Protein AF-A0A117T054-F1 (afdb_monomer_lite)

Radius of gyration: 17.88 Å; chains: 1; bounding box: 58×23×41 Å

Foldseek 3Di:
DLVVVLVVLVVVLVVLVVVLVVCVVVDPCPVPSNVVSVVSNVVSVVVSVVSVVVVVCCVVPPDDDDPPPPPDDPDPPPPDPPPDDDD

Secondary structure (DSSP, 8-state):
-HHHHHHHHHHHHHHHHHHHHHHHHHS---SSHHHHHHHHHHHHHHHHHHHHHHHHHHTTS--PPP-TTS---SS-S----------

Structure (mmCIF, N/CA/C/O backbone):
data_AF-A0A117T054-F1
#
_entry.id   AF-A0A117T054-F1
#
loop_
_atom_site.group_PDB
_atom_site.id
_atom_site.type_symbol
_atom_site.label_atom_id
_atom_site.label_alt_id
_atom_site.label_comp_id
_atom_site.label_asym_id
_atom_site.label_entity_id
_atom_site.label_seq_id
_atom_site.pdbx_PDB_ins_code
_atom_site.Cartn_x
_atom_site.Cartn_y
_atom_site.Cartn_z
_atom_site.occupancy
_atom_site.B_iso_or_equiv
_atom_site.auth_seq_id
_atom_site.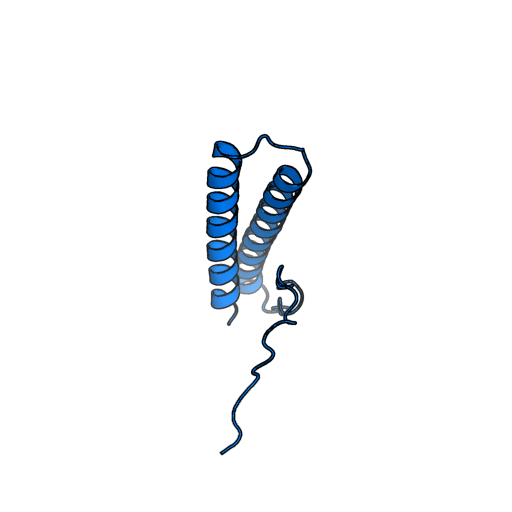auth_comp_id
_atom_site.auth_asym_id
_atom_site.auth_atom_id
_atom_site.pdbx_PDB_model_num
ATOM 1 N N . MET A 1 1 ? 4.849 1.332 -18.817 1.00 53.75 1 MET A N 1
ATOM 2 C CA . MET A 1 1 ? 4.687 0.154 -17.942 1.00 53.75 1 MET A CA 1
ATOM 3 C C . MET A 1 1 ? 5.452 0.256 -16.624 1.00 53.75 1 MET A C 1
ATOM 5 O O . MET A 1 1 ? 4.820 0.060 -15.599 1.00 53.75 1 MET A O 1
ATOM 9 N N . GLU A 1 2 ? 6.752 0.587 -16.576 1.00 54.72 2 GLU A N 1
ATOM 10 C CA . GLU A 1 2 ? 7.490 0.710 -15.290 1.00 54.72 2 GLU A CA 1
ATOM 11 C C . GLU A 1 2 ? 7.030 1.916 -14.435 1.00 54.72 2 GLU A C 1
ATOM 13 O O . GLU A 1 2 ? 6.869 1.811 -13.220 1.00 54.72 2 GLU A O 1
ATOM 18 N N . PHE A 1 3 ? 6.681 3.036 -15.080 1.00 61.16 3 PHE A N 1
ATOM 19 C CA . PHE A 1 3 ? 6.087 4.207 -14.415 1.00 61.16 3 PHE A CA 1
ATOM 20 C C . PHE A 1 3 ? 4.702 3.939 -13.806 1.00 61.16 3 PHE A C 1
ATOM 22 O O . PHE A 1 3 ? 4.349 4.544 -12.791 1.00 61.16 3 PHE A O 1
ATOM 29 N N . ASP A 1 4 ? 3.931 3.024 -14.396 1.00 76.31 4 ASP A N 1
ATOM 30 C CA . ASP A 1 4 ? 2.570 2.708 -13.955 1.00 76.31 4 ASP A CA 1
ATOM 31 C C . ASP A 1 4 ? 2.593 1.934 -12.633 1.00 76.31 4 ASP A C 1
ATOM 33 O O . ASP A 1 4 ? 1.804 2.221 -11.736 1.00 76.31 4 ASP A O 1
ATOM 37 N N . ALA A 1 5 ? 3.565 1.030 -12.467 1.00 77.19 5 ALA A N 1
ATOM 38 C CA . ALA A 1 5 ? 3.770 0.284 -11.227 1.00 77.19 5 ALA A CA 1
ATOM 39 C C . ALA A 1 5 ? 4.207 1.197 -10.071 1.00 77.19 5 ALA A C 1
ATOM 41 O O . ALA A 1 5 ? 3.668 1.102 -8.968 1.00 77.19 5 ALA A O 1
ATOM 42 N N . LEU A 1 6 ? 5.129 2.135 -10.323 1.00 81.12 6 LEU A N 1
ATOM 43 C CA . LEU A 1 6 ? 5.578 3.086 -9.301 1.00 81.12 6 LEU A CA 1
ATOM 44 C C . LEU A 1 6 ? 4.457 4.054 -8.891 1.00 81.12 6 LEU A C 1
ATOM 46 O O . LEU A 1 6 ? 4.328 4.410 -7.717 1.00 81.12 6 LEU A O 1
ATOM 50 N N . ARG A 1 7 ? 3.630 4.480 -9.855 1.00 83.25 7 ARG A N 1
ATOM 51 C CA . ARG A 1 7 ? 2.435 5.287 -9.586 1.00 83.25 7 ARG A CA 1
ATOM 52 C C . ARG A 1 7 ? 1.417 4.494 -8.765 1.00 83.25 7 ARG A C 1
ATOM 54 O O . ARG A 1 7 ? 0.964 5.009 -7.749 1.00 83.25 7 ARG A O 1
ATOM 61 N N . ALA A 1 8 ? 1.114 3.255 -9.151 1.00 85.00 8 ALA A N 1
ATOM 62 C CA . ALA A 1 8 ? 0.187 2.390 -8.426 1.00 85.00 8 ALA A CA 1
ATOM 63 C C . ALA A 1 8 ? 0.646 2.129 -6.981 1.00 85.00 8 ALA A C 1
ATOM 65 O O . ALA A 1 8 ? -0.150 2.267 -6.055 1.00 85.00 8 ALA A O 1
ATOM 66 N N . ALA A 1 9 ? 1.936 1.850 -6.767 1.00 85.12 9 ALA A N 1
ATOM 67 C CA . ALA A 1 9 ? 2.504 1.654 -5.432 1.00 85.12 9 ALA A CA 1
ATOM 68 C C . ALA A 1 9 ? 2.371 2.907 -4.548 1.00 85.12 9 ALA A C 1
ATOM 70 O O . ALA A 1 9 ? 2.037 2.806 -3.370 1.00 85.12 9 ALA A O 1
ATOM 71 N N . ARG A 1 10 ? 2.576 4.104 -5.116 1.00 86.31 10 ARG A N 1
ATOM 72 C CA . ARG A 1 10 ? 2.375 5.376 -4.400 1.00 86.31 10 ARG A CA 1
ATOM 73 C C . ARG A 1 10 ? 0.916 5.622 -4.045 1.00 86.31 10 ARG A C 1
ATOM 75 O O . ARG A 1 10 ? 0.639 6.015 -2.916 1.00 86.31 10 ARG A O 1
ATOM 82 N N . THR A 1 11 ? 0.000 5.390 -4.985 1.00 90.38 11 THR A N 1
ATOM 83 C CA . THR A 1 11 ? -1.440 5.495 -4.721 1.00 90.38 11 THR A CA 1
ATOM 84 C C . THR A 1 11 ? -1.831 4.557 -3.588 1.00 90.38 11 THR A C 1
ATOM 86 O O . THR A 1 11 ? -2.451 4.993 -2.621 1.00 90.38 11 THR A O 1
ATOM 89 N N . ARG A 1 12 ? -1.370 3.303 -3.644 1.00 90.12 12 ARG A N 1
ATOM 90 C CA . ARG A 1 12 ? -1.660 2.309 -2.614 1.00 90.12 12 ARG A CA 1
ATOM 91 C C . ARG A 1 12 ? -1.109 2.698 -1.244 1.00 90.12 12 ARG A C 1
ATOM 93 O O . ARG A 1 12 ? -1.787 2.522 -0.238 1.00 90.12 12 ARG A O 1
ATOM 100 N N . LEU A 1 13 ? 0.091 3.269 -1.196 1.00 91.94 13 LEU A N 1
ATOM 101 C CA . LEU A 1 13 ? 0.682 3.762 0.046 1.00 91.94 13 LEU A CA 1
ATOM 102 C C . LEU A 1 13 ? -0.140 4.908 0.662 1.00 91.94 13 LEU A C 1
ATOM 104 O O . LEU A 1 13 ? -0.341 4.932 1.874 1.00 91.94 13 LEU A O 1
ATOM 108 N N . CYS A 1 14 ? -0.660 5.826 -0.158 1.00 91.75 14 CYS A N 1
ATOM 109 C CA . CYS A 1 14 ? -1.568 6.874 0.316 1.00 91.75 14 CYS A CA 1
ATOM 110 C C . CYS A 1 14 ? -2.883 6.297 0.856 1.00 91.75 14 CYS A C 1
ATOM 112 O O . CYS A 1 14 ? -3.348 6.730 1.907 1.00 91.75 14 CYS A O 1
ATOM 114 N N . GLU A 1 15 ? -3.466 5.308 0.176 1.00 93.00 15 GLU A N 1
ATOM 115 C CA . GLU A 1 15 ? -4.679 4.629 0.648 1.00 93.00 15 GLU A CA 1
ATOM 116 C C . GLU A 1 15 ? -4.462 3.962 2.007 1.00 93.00 15 GLU A C 1
ATOM 118 O O . GLU A 1 15 ? -5.258 4.169 2.918 1.00 93.00 15 GLU A O 1
ATOM 123 N N . LEU A 1 16 ? -3.372 3.205 2.169 1.00 91.50 16 LEU A N 1
ATOM 124 C CA . LEU A 1 16 ? -3.054 2.531 3.431 1.00 91.50 16 LEU A CA 1
ATOM 125 C C . LEU A 1 16 ? -2.846 3.530 4.568 1.00 91.50 16 LEU A C 1
ATOM 127 O O . LEU A 1 16 ? -3.315 3.292 5.678 1.00 91.50 16 LEU A O 1
ATOM 131 N N . ARG A 1 17 ? -2.218 4.675 4.283 1.00 92.31 17 ARG A N 1
ATOM 132 C CA . ARG A 1 17 ? -2.061 5.758 5.257 1.00 92.31 17 ARG A CA 1
ATOM 133 C C . ARG A 1 17 ? -3.404 6.343 5.685 1.00 92.31 17 ARG A C 1
ATOM 135 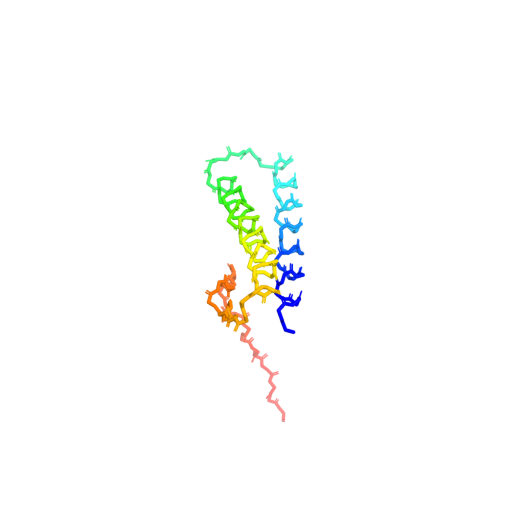O O . ARG A 1 17 ? -3.614 6.563 6.873 1.00 92.31 17 ARG A O 1
ATOM 142 N N . ASN A 1 18 ? -4.308 6.571 4.735 1.00 93.75 18 ASN A N 1
ATOM 143 C CA . ASN A 1 18 ? -5.645 7.083 5.031 1.00 93.75 18 ASN A CA 1
ATOM 144 C C . ASN A 1 18 ? -6.454 6.070 5.849 1.00 93.75 18 ASN A C 1
ATOM 146 O O . ASN A 1 18 ? -7.082 6.444 6.833 1.00 93.75 18 ASN A O 1
ATOM 150 N N . ILE A 1 19 ? -6.397 4.785 5.486 1.00 92.75 19 ILE A N 1
ATOM 151 C CA . ILE A 1 19 ? -7.063 3.706 6.227 1.00 92.75 19 ILE A CA 1
ATOM 152 C C . ILE A 1 19 ? -6.516 3.622 7.653 1.00 92.75 19 ILE A C 1
ATOM 154 O O . ILE A 1 19 ? -7.295 3.568 8.598 1.00 92.75 19 ILE A O 1
ATOM 158 N N . HIS A 1 20 ? -5.191 3.657 7.815 1.00 92.25 20 HIS A N 1
ATOM 159 C CA . HIS A 1 20 ? -4.543 3.656 9.127 1.00 92.25 20 HIS A CA 1
ATOM 160 C C . HIS A 1 20 ? -5.004 4.842 9.978 1.00 92.25 20 HIS A C 1
ATOM 162 O O . HIS A 1 20 ? -5.396 4.664 11.130 1.00 92.25 20 HIS A O 1
ATOM 168 N N . GLN A 1 21 ? -5.060 6.037 9.385 1.00 92.31 21 GLN A N 1
ATOM 169 C CA . GLN A 1 21 ? -5.515 7.242 10.067 1.00 92.31 21 GLN A CA 1
ATOM 170 C C . GLN A 1 21 ? -6.992 7.162 10.482 1.00 92.31 21 GLN A C 1
ATOM 172 O O . GLN A 1 21 ? -7.315 7.519 11.613 1.00 92.31 21 GLN A O 1
ATOM 177 N N . GLU A 1 22 ? -7.889 6.682 9.622 1.00 93.50 22 GLU A N 1
ATOM 178 C CA . GLU A 1 22 ? -9.312 6.545 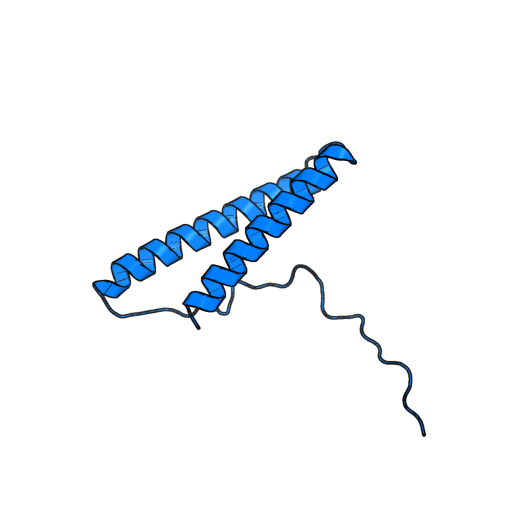9.965 1.00 93.50 22 GLU A CA 1
ATOM 179 C C . GLU A 1 22 ? -9.572 5.424 10.982 1.00 93.50 22 GLU A C 1
ATOM 181 O O . GLU A 1 22 ? -10.356 5.602 11.919 1.00 93.50 22 GLU A O 1
ATOM 186 N N . LEU A 1 23 ? -8.870 4.294 10.871 1.00 90.62 23 LEU A N 1
ATOM 187 C CA . LEU A 1 23 ? -8.963 3.216 11.856 1.00 90.62 23 LEU A CA 1
ATOM 188 C C . LEU A 1 23 ? -8.424 3.656 13.214 1.00 90.62 23 LEU A C 1
ATOM 190 O O . LEU A 1 23 ? -9.077 3.405 14.218 1.00 90.62 23 LEU A O 1
ATOM 194 N N . SER A 1 24 ? -7.322 4.410 13.261 1.00 90.94 24 SER A N 1
ATOM 195 C CA . SER A 1 24 ? -6.762 4.899 14.530 1.00 90.94 24 SER A CA 1
ATOM 196 C C . SER A 1 24 ? -7.713 5.813 15.317 1.00 90.94 24 SER A C 1
ATOM 198 O O . SER A 1 24 ? -7.599 5.924 16.535 1.00 90.94 24 SER A O 1
ATOM 200 N N . LYS A 1 25 ? -8.676 6.456 14.640 1.00 91.75 25 LYS A N 1
ATOM 201 C CA . LYS A 1 25 ? -9.716 7.279 15.278 1.00 91.75 25 LYS A CA 1
ATOM 202 C C . LYS A 1 25 ? -10.868 6.457 15.853 1.00 91.75 25 LYS A C 1
ATOM 204 O O . LYS A 1 25 ? -11.566 6.941 16.739 1.00 91.75 25 LYS A O 1
ATOM 209 N N . THR A 1 26 ? -11.119 5.268 15.309 1.00 90.88 26 THR A N 1
ATOM 210 C CA . THR A 1 26 ? -12.329 4.473 15.588 1.00 90.88 26 THR A CA 1
ATOM 211 C C . THR A 1 26 ? -12.040 3.193 16.364 1.00 90.88 26 THR A C 1
ATOM 213 O O . THR A 1 26 ? -12.916 2.697 17.068 1.00 90.88 26 THR A O 1
ATOM 216 N N . GLN A 1 27 ? -10.820 2.670 16.270 1.00 87.81 27 GLN A N 1
ATOM 217 C CA . GLN A 1 27 ? -10.384 1.427 16.887 1.00 87.81 27 GLN A CA 1
ATOM 218 C C . GLN A 1 27 ? -9.063 1.654 17.616 1.00 87.81 27 GLN A C 1
ATOM 220 O O . GLN A 1 27 ? -8.156 2.315 17.108 1.00 87.81 27 GLN A O 1
ATOM 225 N N . GLN A 1 28 ? -8.937 1.083 18.815 1.00 87.06 28 GLN A N 1
ATOM 226 C CA . GLN A 1 28 ? -7.639 1.036 19.477 1.00 87.06 28 GLN A CA 1
ATOM 227 C C . GLN A 1 28 ? -6.718 0.072 18.715 1.00 87.06 28 GLN A C 1
ATOM 229 O O . GLN A 1 28 ? -7.184 -0.968 18.239 1.00 87.06 28 GLN A O 1
ATOM 234 N N . PRO A 1 29 ? -5.425 0.404 18.573 1.00 84.31 29 PRO A N 1
ATOM 235 C CA . PRO A 1 29 ? -4.469 -0.486 17.937 1.00 84.31 29 PRO A CA 1
ATOM 236 C C . PRO A 1 29 ? -4.347 -1.764 18.771 1.00 84.31 29 PRO A C 1
ATOM 238 O O . PRO A 1 29 ? -3.857 -1.749 19.897 1.00 84.31 29 PRO A O 1
ATOM 241 N N . ASP A 1 30 ? -4.806 -2.877 18.204 1.00 86.31 30 ASP A N 1
ATOM 242 C CA . ASP A 1 30 ? -4.747 -4.211 18.813 1.00 86.31 30 ASP A CA 1
ATOM 243 C C . ASP A 1 30 ? -3.427 -4.937 18.497 1.00 86.31 30 ASP A C 1
ATOM 245 O O . ASP A 1 30 ? -3.249 -6.109 18.826 1.00 86.31 30 ASP A O 1
ATOM 249 N N . GLY A 1 31 ? -2.505 -4.247 17.816 1.00 83.94 31 GLY A N 1
ATOM 250 C CA . GLY A 1 31 ? -1.231 -4.788 17.357 1.00 83.94 31 GLY A CA 1
ATOM 251 C C . GLY A 1 31 ? -1.338 -5.752 16.173 1.00 83.94 31 GLY A C 1
ATOM 252 O O . GLY A 1 31 ? -0.305 -6.202 15.694 1.00 83.94 31 GLY A O 1
ATOM 253 N N . THR A 1 32 ? -2.538 -6.049 15.667 1.00 88.75 32 THR A N 1
ATOM 254 C CA . THR A 1 32 ? -2.746 -6.934 14.511 1.00 88.75 32 THR A CA 1
ATOM 255 C C . THR A 1 32 ? -2.989 -6.115 13.250 1.00 88.75 32 THR A C 1
ATOM 257 O O . THR A 1 32 ? -2.200 -6.187 12.305 1.00 88.75 32 THR A O 1
ATOM 260 N N . TRP A 1 33 ? -4.041 -5.289 13.231 1.00 89.00 33 TRP A N 1
ATOM 261 C CA . TRP A 1 33 ? -4.340 -4.458 12.058 1.00 89.00 33 TRP A CA 1
ATOM 262 C C . TRP A 1 33 ? -3.335 -3.308 11.916 1.00 89.00 33 TRP A C 1
ATOM 264 O O . TRP A 1 33 ? -2.899 -2.996 10.808 1.00 89.00 33 TRP A O 1
ATOM 274 N N . ASP A 1 34 ? -2.926 -2.720 13.044 1.00 90.62 34 ASP A N 1
ATOM 275 C CA . ASP A 1 34 ? -1.943 -1.635 13.098 1.00 90.62 34 ASP A CA 1
ATOM 276 C C . ASP A 1 34 ? -0.578 -2.116 12.594 1.00 90.62 34 ASP A C 1
ATOM 278 O O . ASP A 1 34 ? -0.009 -1.527 11.674 1.00 90.62 34 ASP A O 1
ATOM 282 N N . TRP A 1 35 ? -0.108 -3.264 13.102 1.00 92.19 35 TRP A N 1
ATOM 283 C CA . TRP A 1 35 ? 1.128 -3.885 12.630 1.00 92.19 35 TRP A CA 1
ATOM 284 C C . TRP A 1 35 ? 1.063 -4.215 11.140 1.00 92.19 35 TRP A C 1
ATOM 286 O O . TRP A 1 35 ? 2.008 -3.906 10.416 1.00 92.19 35 TRP A O 1
ATOM 296 N N . PHE A 1 36 ? -0.048 -4.788 10.663 1.00 92.38 36 PHE A N 1
ATOM 297 C CA . PHE A 1 36 ? -0.213 -5.112 9.247 1.00 92.38 36 PHE A CA 1
ATOM 298 C C . PHE A 1 36 ? -0.099 -3.864 8.365 1.00 92.38 36 PHE A C 1
ATOM 300 O O . PHE A 1 36 ? 0.697 -3.851 7.428 1.00 92.38 36 PHE A O 1
ATOM 307 N N . LEU A 1 37 ? -0.839 -2.794 8.676 1.00 90.88 37 LEU A N 1
ATOM 308 C CA . LEU A 1 37 ? -0.809 -1.563 7.882 1.00 90.88 37 LEU A CA 1
ATOM 309 C C . LEU A 1 37 ? 0.564 -0.890 7.923 1.00 90.88 37 LEU A C 1
ATOM 311 O O . LEU A 1 37 ? 1.055 -0.437 6.888 1.00 90.88 37 LEU A O 1
ATOM 315 N N . VAL A 1 38 ? 1.205 -0.842 9.092 1.00 91.69 38 VAL A N 1
ATOM 316 C CA . VAL A 1 38 ? 2.553 -0.280 9.248 1.00 91.69 38 VAL A CA 1
ATOM 317 C C . VAL A 1 38 ? 3.583 -1.094 8.467 1.00 91.69 38 VAL A C 1
ATOM 319 O O . VAL A 1 38 ? 4.421 -0.516 7.770 1.00 91.69 38 VAL A O 1
ATOM 322 N N . ASN A 1 39 ? 3.509 -2.423 8.536 1.00 92.50 39 ASN A N 1
ATOM 323 C CA . ASN A 1 39 ? 4.407 -3.307 7.807 1.00 92.50 39 ASN A CA 1
ATOM 324 C C . ASN A 1 39 ? 4.213 -3.173 6.289 1.00 92.50 39 ASN A C 1
ATOM 326 O O . ASN A 1 39 ? 5.184 -2.990 5.561 1.00 92.50 39 ASN A O 1
ATOM 330 N N . GLU A 1 40 ? 2.968 -3.161 5.816 1.00 92.06 40 GLU A N 1
ATOM 331 C CA . GLU A 1 40 ? 2.642 -3.010 4.395 1.00 92.06 40 GLU A CA 1
ATOM 332 C C . GLU A 1 40 ? 3.108 -1.648 3.844 1.00 92.06 40 GLU A C 1
ATOM 334 O O . GLU A 1 40 ? 3.726 -1.567 2.779 1.00 92.06 40 GLU A O 1
ATOM 339 N N . MET A 1 41 ? 2.893 -0.559 4.596 1.00 91.75 41 MET A N 1
ATOM 340 C CA . MET A 1 41 ? 3.409 0.770 4.243 1.00 91.75 41 MET A CA 1
ATOM 341 C C . MET A 1 41 ? 4.942 0.795 4.178 1.00 91.75 41 MET A C 1
ATOM 343 O O . MET A 1 41 ? 5.515 1.459 3.304 1.00 91.75 41 MET A O 1
ATOM 347 N N . ARG A 1 42 ? 5.620 0.077 5.082 1.00 91.88 42 ARG A N 1
ATOM 348 C CA . ARG A 1 42 ? 7.084 -0.025 5.110 1.00 91.88 42 ARG A CA 1
ATOM 349 C C . ARG A 1 42 ? 7.614 -0.771 3.887 1.00 91.88 42 ARG A C 1
ATOM 351 O O . ARG A 1 42 ? 8.499 -0.248 3.212 1.00 91.88 42 ARG A O 1
ATOM 358 N N . GLU A 1 43 ? 7.055 -1.935 3.575 1.00 90.50 43 GLU A N 1
ATOM 359 C CA . GLU A 1 43 ? 7.452 -2.745 2.416 1.00 90.50 43 GLU A CA 1
ATOM 360 C C . GLU A 1 43 ? 7.245 -1.984 1.098 1.00 90.50 43 GLU A C 1
ATOM 362 O O . GLU A 1 43 ? 8.159 -1.895 0.273 1.00 90.50 43 GLU A O 1
ATOM 367 N N . LEU A 1 44 ? 6.094 -1.321 0.927 1.00 88.94 44 LEU A N 1
ATOM 368 C CA . LEU A 1 44 ? 5.8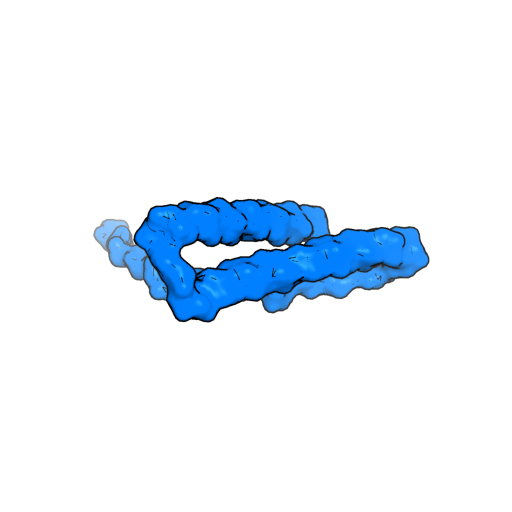31 -0.490 -0.253 1.00 88.94 44 LEU A CA 1
ATOM 369 C C . LEU A 1 44 ? 6.798 0.695 -0.363 1.00 88.94 44 LEU A C 1
ATOM 371 O O . LEU A 1 44 ? 7.252 1.023 -1.461 1.00 88.94 44 LEU A O 1
ATOM 375 N N . SER A 1 45 ? 7.154 1.322 0.761 1.00 87.19 45 SER A N 1
ATOM 376 C CA . SER A 1 45 ? 8.146 2.404 0.781 1.00 87.19 45 SER A CA 1
ATOM 377 C C . SER A 1 45 ? 9.517 1.915 0.316 1.00 87.19 45 SER A C 1
ATOM 379 O O . SER A 1 45 ? 10.149 2.562 -0.522 1.00 87.19 45 SER A O 1
ATOM 381 N N . ILE A 1 46 ? 9.958 0.757 0.817 1.00 87.62 46 ILE A N 1
ATOM 382 C CA . ILE A 1 46 ? 11.224 0.126 0.426 1.00 87.62 46 ILE A CA 1
ATOM 383 C C . ILE A 1 46 ? 11.202 -0.223 -1.065 1.00 87.62 46 ILE A C 1
ATOM 385 O O . ILE A 1 46 ? 12.149 0.103 -1.779 1.00 87.62 46 ILE A O 1
ATOM 389 N N . ALA A 1 47 ? 10.110 -0.807 -1.565 1.00 84.12 47 ALA A N 1
ATOM 390 C CA . ALA A 1 47 ? 9.960 -1.138 -2.979 1.00 84.12 47 ALA A CA 1
ATOM 391 C C . ALA A 1 47 ? 10.048 0.107 -3.882 1.00 84.12 47 ALA A C 1
ATOM 393 O O . ALA A 1 47 ? 10.758 0.090 -4.886 1.00 84.12 47 ALA A O 1
ATOM 394 N N . ILE A 1 48 ? 9.398 1.217 -3.507 1.00 85.62 48 ILE A N 1
ATOM 395 C CA . ILE A 1 48 ? 9.460 2.482 -4.260 1.00 85.62 48 ILE A CA 1
ATOM 396 C C . ILE A 1 48 ? 10.885 3.054 -4.280 1.00 85.62 48 ILE A C 1
ATOM 398 O O . ILE A 1 48 ? 11.325 3.561 -5.315 1.00 85.62 48 ILE A O 1
ATOM 402 N N . ILE A 1 49 ? 11.600 3.008 -3.150 1.00 85.69 49 ILE A N 1
ATOM 403 C CA . ILE A 1 49 ? 12.987 3.490 -3.053 1.00 85.69 49 ILE A CA 1
ATOM 404 C C . ILE A 1 49 ? 13.906 2.619 -3.909 1.00 85.69 49 ILE A C 1
ATOM 406 O O . ILE A 1 49 ? 14.664 3.152 -4.719 1.00 85.69 49 ILE A O 1
ATOM 410 N N . ASN A 1 50 ? 13.792 1.297 -3.786 1.00 82.62 50 ASN A N 1
ATOM 411 C CA . ASN A 1 50 ? 14.592 0.351 -4.553 1.00 82.62 50 ASN A CA 1
ATOM 412 C C . ASN A 1 50 ? 14.373 0.521 -6.053 1.00 82.62 50 ASN A C 1
ATOM 414 O O . ASN A 1 50 ? 15.345 0.519 -6.799 1.00 82.62 50 ASN A O 1
ATOM 418 N N . GLU A 1 51 ? 13.138 0.738 -6.505 1.00 77.31 51 GLU A N 1
ATOM 419 C CA . GLU A 1 51 ? 12.882 0.902 -7.936 1.00 77.31 51 GLU A CA 1
ATOM 420 C C . GLU A 1 51 ? 13.316 2.263 -8.470 1.00 77.31 51 GLU A C 1
ATOM 422 O O . GLU A 1 51 ? 13.786 2.364 -9.602 1.00 77.31 51 GLU A O 1
ATOM 427 N N . LYS A 1 52 ? 13.267 3.311 -7.643 1.00 75.62 52 LYS A N 1
ATOM 428 C CA . LYS A 1 52 ? 13.916 4.585 -7.967 1.00 75.62 52 LYS A CA 1
ATOM 429 C C . LYS A 1 52 ? 15.429 4.438 -8.097 1.00 75.62 52 LYS A C 1
ATOM 431 O O . LYS A 1 52 ? 16.002 4.979 -9.041 1.00 75.62 52 LYS A O 1
ATOM 436 N N . GLU A 1 53 ? 16.072 3.715 -7.182 1.00 76.25 53 GLU A N 1
ATOM 437 C CA . GLU A 1 53 ? 17.511 3.455 -7.255 1.00 76.25 53 GLU A CA 1
ATOM 438 C C . GLU A 1 53 ? 17.860 2.554 -8.440 1.00 76.25 53 GLU A C 1
ATOM 440 O O . GLU A 1 53 ? 18.815 2.851 -9.154 1.00 76.25 53 GLU A O 1
ATOM 445 N N . LYS A 1 54 ? 17.056 1.525 -8.737 1.00 69.38 54 LYS A N 1
ATOM 446 C CA . LYS A 1 54 ? 17.211 0.726 -9.956 1.00 69.38 54 LYS A CA 1
ATOM 447 C C . LYS A 1 54 ? 17.034 1.565 -11.203 1.00 69.38 54 LYS A C 1
ATOM 449 O O . LYS A 1 54 ? 17.849 1.419 -12.089 1.00 69.38 54 LYS A O 1
ATOM 454 N N . ALA A 1 55 ? 16.057 2.465 -11.290 1.00 64.31 55 ALA A N 1
ATOM 455 C CA . ALA A 1 55 ? 15.926 3.362 -12.439 1.00 64.31 55 ALA A CA 1
ATOM 456 C C . ALA A 1 55 ? 17.154 4.285 -12.575 1.00 64.31 55 ALA A C 1
ATOM 458 O O . ALA A 1 55 ? 17.661 4.504 -13.676 1.00 64.31 55 ALA A O 1
ATOM 459 N N . ARG A 1 56 ? 17.692 4.767 -11.445 1.00 63.19 56 ARG A N 1
ATOM 460 C CA . ARG A 1 56 ? 18.919 5.576 -11.394 1.00 63.19 56 ARG A CA 1
ATOM 461 C C . ARG A 1 56 ? 20.163 4.787 -11.827 1.00 63.19 56 ARG A C 1
ATOM 463 O O . ARG A 1 56 ? 21.042 5.345 -12.480 1.00 63.19 56 ARG A O 1
ATOM 470 N N . LEU A 1 57 ? 20.231 3.500 -11.487 1.00 57.88 57 LEU A N 1
ATOM 471 C CA . LEU A 1 57 ? 21.300 2.566 -11.860 1.00 57.88 57 LEU A CA 1
ATOM 472 C C . LEU A 1 57 ? 21.114 1.984 -13.270 1.00 57.88 57 LEU A C 1
ATOM 474 O O . LEU A 1 57 ? 22.093 1.760 -13.967 1.00 57.88 57 LEU A O 1
ATOM 478 N N . ALA A 1 58 ? 19.884 1.798 -13.740 1.00 52.03 58 ALA A N 1
ATOM 479 C CA . ALA A 1 58 ? 19.544 1.291 -15.068 1.00 52.03 58 ALA A CA 1
ATOM 480 C C . ALA A 1 58 ? 19.810 2.337 -16.153 1.00 52.03 58 ALA A C 1
ATOM 482 O O . ALA A 1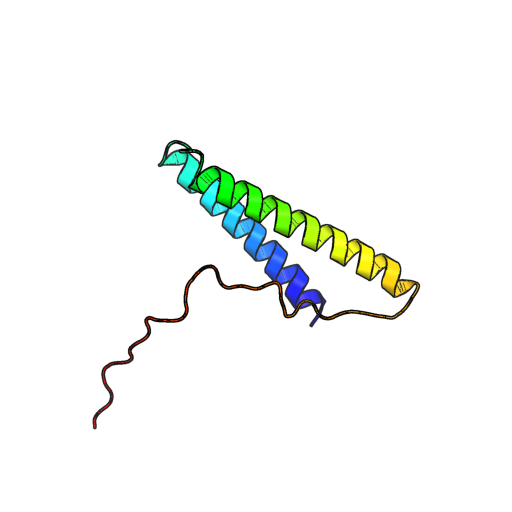 58 ? 20.211 1.982 -17.257 1.00 52.03 58 ALA A O 1
ATOM 483 N N . GLY A 1 59 ? 19.727 3.627 -15.806 1.00 51.62 59 GLY A N 1
ATOM 484 C CA . GLY A 1 59 ? 20.318 4.705 -16.604 1.00 51.62 59 GLY A CA 1
ATOM 485 C C . GLY A 1 59 ? 21.845 4.599 -16.763 1.00 51.62 59 GLY A C 1
ATOM 486 O O . GLY A 1 59 ? 22.410 5.272 -17.619 1.00 51.62 59 GLY A O 1
ATOM 487 N N . ARG A 1 60 ? 22.519 3.748 -15.970 1.00 48.34 60 ARG A N 1
ATOM 488 C CA . ARG A 1 60 ? 23.945 3.398 -16.101 1.00 48.34 60 ARG A CA 1
ATOM 489 C C . ARG A 1 60 ? 24.191 1.991 -16.662 1.00 48.34 60 ARG A C 1
ATOM 491 O O . ARG A 1 60 ? 25.217 1.792 -17.301 1.00 48.34 60 ARG A O 1
ATOM 498 N N . THR A 1 61 ? 23.287 1.034 -16.463 1.00 50.12 61 THR A N 1
ATOM 499 C CA . THR A 1 61 ? 23.429 -0.360 -16.924 1.00 50.12 61 THR A CA 1
ATOM 500 C C . THR A 1 61 ? 22.055 -0.956 -17.252 1.00 50.12 61 THR A C 1
ATOM 502 O O . THR A 1 61 ? 21.305 -1.323 -16.349 1.00 50.12 61 THR A O 1
ATOM 505 N N . GLY A 1 62 ? 21.690 -1.033 -18.533 1.00 47.06 62 GLY A N 1
ATOM 506 C CA . GLY A 1 62 ? 20.342 -1.409 -18.969 1.00 47.06 62 GLY A CA 1
ATOM 507 C C . GLY A 1 62 ? 19.982 -2.885 -18.774 1.00 47.06 62 GLY A C 1
ATOM 508 O O . GLY A 1 62 ? 20.133 -3.668 -19.704 1.00 47.06 62 GLY A O 1
ATOM 509 N N . LEU A 1 63 ? 19.430 -3.261 -17.615 1.00 50.91 63 LEU A N 1
ATOM 510 C CA . LEU A 1 63 ? 18.720 -4.536 -17.438 1.00 50.91 63 LEU A CA 1
ATOM 511 C C . LEU A 1 63 ? 17.596 -4.390 -16.386 1.00 50.91 63 LEU A C 1
ATOM 513 O O . LEU A 1 63 ? 17.846 -4.390 -15.182 1.00 50.91 63 LEU A O 1
ATOM 517 N N . SER A 1 64 ? 16.349 -4.236 -16.845 1.00 51.00 64 SER A N 1
ATOM 518 C CA . SER A 1 64 ? 15.144 -4.147 -16.000 1.00 51.00 64 SER A CA 1
ATOM 519 C C . SER A 1 64 ? 14.545 -5.545 -15.793 1.00 51.00 64 SER A C 1
ATOM 521 O O . SER A 1 64 ? 14.320 -6.279 -16.756 1.00 51.00 64 SER A O 1
ATOM 523 N N . THR A 1 65 ? 14.300 -5.936 -14.538 1.00 54.66 65 THR A N 1
ATOM 524 C CA . THR A 1 65 ? 13.574 -7.171 -14.190 1.00 54.66 65 THR A CA 1
ATOM 525 C C . THR A 1 65 ? 12.121 -6.829 -13.835 1.00 54.66 65 THR A C 1
ATOM 527 O O . THR A 1 65 ? 11.891 -5.931 -13.030 1.00 54.66 65 THR A O 1
ATOM 530 N N . PRO A 1 66 ? 11.110 -7.513 -14.406 1.00 53.94 66 PRO A N 1
ATOM 531 C CA . PRO A 1 66 ? 9.721 -7.087 -14.267 1.00 53.94 66 PRO A CA 1
ATOM 532 C C . PRO A 1 66 ? 9.104 -7.460 -12.908 1.00 53.94 66 PRO A C 1
ATOM 534 O O . PRO A 1 66 ? 8.982 -8.633 -12.556 1.00 53.94 66 PRO A O 1
ATOM 537 N N . LEU A 1 67 ? 8.592 -6.439 -12.211 1.00 55.03 67 LEU A N 1
ATOM 538 C CA . LEU A 1 67 ? 7.857 -6.446 -10.930 1.00 55.03 67 LEU A CA 1
ATOM 539 C C . LEU A 1 67 ? 6.513 -7.213 -10.910 1.00 55.03 67 LEU A C 1
ATOM 541 O O . LEU A 1 67 ? 5.694 -7.015 -10.014 1.00 55.03 67 LEU A O 1
ATOM 545 N N . LYS A 1 68 ? 6.245 -8.118 -11.859 1.00 54.06 68 LYS A N 1
ATOM 546 C CA . LYS A 1 68 ? 4.934 -8.789 -12.001 1.00 54.06 68 LYS A CA 1
ATOM 547 C C . LYS A 1 68 ? 4.522 -9.689 -10.820 1.00 54.06 68 LYS A C 1
ATOM 549 O O . LYS A 1 68 ? 3.414 -10.208 -10.840 1.00 54.06 68 LYS A O 1
ATOM 554 N N . ARG A 1 69 ? 5.372 -9.893 -9.806 1.00 55.66 69 ARG A N 1
ATOM 555 C CA . ARG A 1 69 ? 5.105 -10.808 -8.679 1.00 55.66 69 ARG A CA 1
ATOM 556 C C . ARG A 1 69 ? 4.693 -10.154 -7.355 1.00 55.66 69 ARG A C 1
ATOM 558 O O . ARG A 1 69 ? 4.284 -10.895 -6.473 1.00 55.66 69 ARG A O 1
ATOM 565 N N . LEU A 1 70 ? 4.769 -8.828 -7.199 1.00 53.94 70 LEU A N 1
ATOM 566 C CA . LEU A 1 70 ? 4.515 -8.186 -5.893 1.00 53.94 70 LEU A CA 1
ATOM 567 C C . LEU A 1 70 ? 3.101 -7.633 -5.686 1.00 53.94 70 LEU A C 1
ATOM 569 O O . LEU A 1 70 ? 2.750 -7.289 -4.564 1.00 53.94 70 LEU A O 1
ATOM 573 N N . VAL A 1 71 ? 2.267 -7.567 -6.723 1.00 51.00 71 VAL A N 1
ATOM 574 C CA . VAL A 1 71 ? 0.874 -7.129 -6.564 1.00 51.00 71 VAL A CA 1
ATOM 575 C C . VAL A 1 71 ? 0.018 -8.353 -6.248 1.00 51.00 71 VAL A C 1
ATOM 577 O O . VAL A 1 71 ? -0.655 -8.892 -7.123 1.00 51.00 71 VAL A O 1
ATOM 580 N N . MET A 1 72 ? 0.083 -8.837 -5.006 1.00 57.31 72 MET A N 1
ATOM 581 C CA . MET A 1 72 ? -0.967 -9.713 -4.492 1.00 57.31 72 MET A CA 1
ATOM 582 C C . MET A 1 72 ? -2.141 -8.830 -4.049 1.00 57.31 72 MET A C 1
ATOM 584 O O . MET A 1 72 ? -1.967 -7.985 -3.171 1.00 57.31 72 MET A O 1
ATOM 588 N N . PRO A 1 73 ? -3.329 -8.960 -4.661 1.00 53.84 73 PRO A N 1
ATOM 589 C CA . PRO A 1 73 ? -4.506 -8.250 -4.190 1.00 53.84 73 PRO A CA 1
ATOM 590 C C . PRO A 1 73 ? -4.862 -8.736 -2.778 1.00 53.84 73 PRO A C 1
ATOM 592 O O . PRO A 1 73 ? -5.032 -9.929 -2.547 1.00 53.84 73 PRO A O 1
ATOM 595 N N . ILE A 1 74 ? -5.010 -7.790 -1.847 1.00 58.34 74 ILE A N 1
ATOM 596 C CA . ILE A 1 74 ? -5.426 -8.018 -0.448 1.00 58.34 74 ILE A CA 1
ATOM 597 C C . ILE A 1 74 ? -6.867 -8.570 -0.358 1.00 58.34 74 ILE A C 1
ATOM 599 O O . ILE A 1 74 ? -7.297 -9.035 0.693 1.00 58.34 74 ILE A O 1
ATOM 603 N N . VAL A 1 75 ? -7.610 -8.581 -1.470 1.00 49.00 75 VAL A N 1
ATOM 604 C CA . VAL A 1 75 ? -8.959 -9.148 -1.556 1.00 49.00 75 VAL A CA 1
ATOM 605 C C . VAL A 1 75 ? -8.923 -10.413 -2.420 1.00 49.00 75 VAL A C 1
ATOM 607 O O . VAL A 1 75 ? -8.543 -10.324 -3.593 1.00 49.00 75 VAL A O 1
ATOM 610 N N . PRO A 1 76 ? -9.328 -11.589 -1.905 1.00 46.97 76 PRO A N 1
ATOM 611 C CA . PRO A 1 76 ? -9.532 -12.753 -2.751 1.00 46.97 76 PRO A CA 1
ATOM 612 C C . PRO A 1 76 ? -10.620 -12.437 -3.783 1.00 46.97 76 PRO A C 1
ATOM 614 O O . PRO A 1 76 ? -11.763 -12.139 -3.441 1.00 46.97 76 PRO A O 1
ATOM 617 N N . LEU A 1 77 ? -10.256 -12.515 -5.064 1.00 51.41 77 LEU A N 1
ATOM 618 C CA . LEU A 1 77 ? -11.148 -12.405 -6.222 1.00 51.41 77 LEU A CA 1
ATOM 619 C C . LEU A 1 77 ? -12.070 -13.641 -6.302 1.00 51.41 77 LEU A C 1
ATOM 621 O O . LEU A 1 77 ? -11.975 -14.461 -7.209 1.00 51.41 77 LEU A O 1
ATOM 625 N N . LYS A 1 78 ? -12.932 -13.834 -5.306 1.00 50.47 78 LYS A N 1
ATOM 626 C CA . LYS A 1 78 ? -13.996 -14.842 -5.308 1.00 50.47 78 LYS A CA 1
ATOM 627 C C . LYS A 1 78 ? -15.198 -14.301 -4.547 1.00 50.47 78 LYS A C 1
ATOM 629 O O . LYS A 1 78 ? -15.412 -14.704 -3.418 1.00 50.47 78 LYS A O 1
ATOM 634 N N . PHE A 1 79 ? -15.934 -13.372 -5.154 1.00 48.06 79 PHE A N 1
ATOM 635 C CA . PHE A 1 79 ? -17.376 -13.177 -4.930 1.00 48.06 79 PHE A CA 1
ATOM 636 C C . PHE A 1 79 ? -17.924 -12.158 -5.945 1.00 48.06 79 PHE A C 1
ATOM 638 O O . PHE A 1 79 ? -18.319 -11.049 -5.612 1.00 48.06 79 PHE A O 1
ATOM 645 N N . ILE A 1 80 ? -17.911 -12.526 -7.226 1.00 50.41 80 ILE A N 1
ATOM 646 C CA . ILE A 1 80 ? -18.885 -11.993 -8.185 1.00 50.41 80 ILE A CA 1
ATOM 647 C C . ILE A 1 80 ? -19.520 -13.223 -8.832 1.00 50.41 80 ILE A C 1
ATOM 649 O O . ILE A 1 80 ? -19.180 -13.617 -9.944 1.00 50.41 80 ILE A O 1
ATOM 653 N N . GLU A 1 81 ? -20.393 -13.896 -8.081 1.00 46.03 81 GLU A N 1
ATOM 654 C CA . GLU A 1 81 ? -21.453 -14.682 -8.706 1.00 46.03 81 GLU A CA 1
ATOM 655 C C . GLU A 1 81 ? -22.396 -13.676 -9.368 1.00 46.03 81 GLU A C 1
ATOM 657 O O . GLU A 1 81 ? -23.259 -13.088 -8.717 1.00 46.03 81 GLU A O 1
ATOM 662 N N . SER A 1 82 ? -22.215 -13.452 -10.669 1.00 44.16 82 SER A N 1
ATOM 663 C CA . SER A 1 82 ? -23.284 -12.897 -11.491 1.00 44.16 82 SER A CA 1
ATOM 664 C C . SER A 1 82 ? -24.348 -13.983 -11.637 1.00 44.16 82 SER A C 1
ATOM 666 O O . SER A 1 82 ? -24.303 -14.817 -12.543 1.00 44.16 82 SER A O 1
ATOM 668 N N . LYS A 1 83 ? -25.277 -14.034 -10.679 1.00 49.03 83 LYS A N 1
ATOM 669 C CA . LYS A 1 83 ? -26.573 -14.667 -10.896 1.00 49.03 83 LYS A CA 1
ATOM 670 C C . LYS A 1 83 ? -27.400 -13.724 -11.762 1.00 49.03 83 LYS A C 1
ATOM 672 O O . LYS A 1 83 ? -27.818 -12.673 -11.289 1.00 49.03 83 LYS A O 1
ATOM 677 N N . GLY A 1 84 ? -27.705 -14.177 -12.971 1.00 50.16 84 GLY A N 1
ATOM 678 C CA . GLY A 1 84 ? -28.876 -13.728 -13.712 1.00 50.16 84 GLY A CA 1
ATOM 679 C C . GLY A 1 84 ? -28.559 -13.047 -15.030 1.00 50.16 84 GLY A C 1
ATOM 680 O O . GLY A 1 84 ? -28.539 -11.829 -15.097 1.00 50.16 84 GLY A O 1
ATOM 681 N N . GLU A 1 85 ? -28.458 -13.844 -16.089 1.00 41.47 85 GLU A N 1
ATOM 682 C CA . GLU A 1 85 ? -29.063 -13.449 -17.359 1.00 41.47 85 GLU A CA 1
ATOM 683 C C . GLU A 1 85 ? -29.529 -14.714 -18.084 1.00 41.47 85 GLU A C 1
ATOM 685 O O . GLU A 1 85 ? -28.768 -15.424 -18.737 1.00 41.47 85 GLU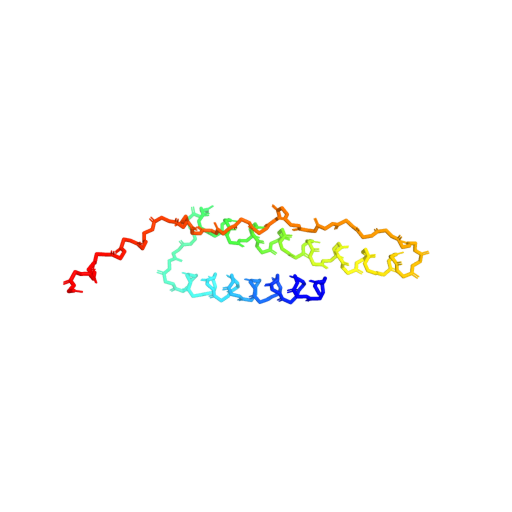 A O 1
ATOM 690 N N . ALA A 1 86 ? -30.792 -15.052 -17.836 1.00 42.41 86 ALA A N 1
ATOM 691 C CA . ALA A 1 86 ? -31.575 -15.947 -18.662 1.00 42.41 86 ALA A CA 1
ATOM 692 C C . ALA A 1 86 ? -32.710 -15.101 -19.238 1.00 42.41 86 ALA A C 1
ATOM 694 O O . ALA A 1 86 ? -33.657 -14.808 -18.508 1.00 42.41 86 ALA A O 1
ATOM 695 N N . VAL A 1 87 ? -32.569 -14.699 -20.503 1.00 44.78 87 VAL A N 1
ATOM 696 C CA . VAL A 1 87 ? -33.649 -14.467 -21.476 1.00 44.78 87 VAL A CA 1
ATOM 697 C C . VAL A 1 87 ? -33.100 -14.835 -22.847 1.00 44.78 87 VAL A C 1
ATOM 699 O O . VAL A 1 87 ? -32.003 -14.337 -23.181 1.00 44.78 87 VAL A O 1
#

Sequence (87 aa):
MEFDALRAARTRLCELRNIHQELSKTQQPDGTWDWFLVNEMRELSIAIINEKEKARLAGRTGLSTPLKRLVMPIVPLKFIESKGEAV

pLDDT: mean 72.83, std 18.41, range [41.47, 93.75]